Protein AF-A0A950UUW6-F1 (afdb_monomer_lite)

Radius of gyration: 12.8 Å; chains: 1; bounding box: 30×20×34 Å

pLDDT: mean 89.3, std 14.31, range [40.53, 98.44]

Secondary structure (DSSP, 8-state):
--GGGGGS-HHHHHHHHHHHHHHTT-SS-SHHHHHHHHHH-S--HHHHHHHHHHHHHHH--S--

Foldseek 3Di:
DQPLCVVDDPLLVQLVVQLVVLCVPPVDPDPSSVVSSCVRPVDNPVSVVVCVVCVVVSVDDDDD

Structure (mmCIF, N/CA/C/O backbone):
data_AF-A0A950UUW6-F1
#
_entry.id   AF-A0A950UUW6-F1
#
loop_
_atom_site.group_PDB
_atom_site.id
_atom_site.type_symbol
_atom_site.label_atom_id
_atom_site.label_alt_id
_atom_site.label_comp_id
_atom_site.label_asym_id
_atom_site.label_entity_id
_atom_site.label_seq_id
_atom_site.pdbx_PDB_ins_code
_atom_site.Cartn_x
_atom_site.Cartn_y
_atom_site.Cartn_z
_atom_site.occupancy
_atom_site.B_iso_or_equiv
_atom_site.auth_seq_id
_atom_site.auth_comp_id
_atom_site.auth_asym_id
_atom_site.auth_atom_id
_atom_site.pdbx_PDB_model_num
ATOM 1 N N . TYR A 1 1 ? -1.832 9.741 -8.216 1.00 60.25 1 TYR A N 1
ATOM 2 C CA . TYR A 1 1 ? -1.460 8.403 -8.725 1.00 60.25 1 TYR A CA 1
ATOM 3 C C . TYR A 1 1 ? -0.851 8.506 -10.111 1.00 60.25 1 TYR A C 1
ATOM 5 O O . TYR A 1 1 ? -1.286 9.343 -10.892 1.00 60.25 1 TYR A O 1
ATOM 13 N N . CYS A 1 2 ? 0.170 7.696 -10.409 1.00 75.19 2 CYS A N 1
ATOM 14 C CA . CYS A 1 2 ? 0.716 7.564 -11.760 1.00 75.19 2 CYS A CA 1
ATOM 15 C C . CYS A 1 2 ? -0.112 6.529 -12.530 1.00 75.19 2 CYS A C 1
ATOM 17 O O . CYS A 1 2 ? -0.311 5.429 -12.021 1.00 75.19 2 CYS A O 1
ATOM 19 N N . TRP A 1 3 ? -0.560 6.842 -13.748 1.00 80.62 3 TRP A N 1
ATOM 20 C CA . TRP A 1 3 ? -1.340 5.906 -14.572 1.00 80.62 3 TRP A CA 1
ATOM 21 C C . TRP A 1 3 ? -0.600 4.584 -14.843 1.00 80.62 3 TRP A C 1
ATOM 23 O O . TRP A 1 3 ? -1.231 3.550 -15.032 1.00 80.62 3 TRP A O 1
ATOM 33 N N . ARG A 1 4 ? 0.741 4.590 -14.786 1.00 84.44 4 ARG A N 1
ATOM 34 C CA . ARG A 1 4 ? 1.585 3.400 -14.975 1.00 84.44 4 ARG A CA 1
ATOM 35 C C 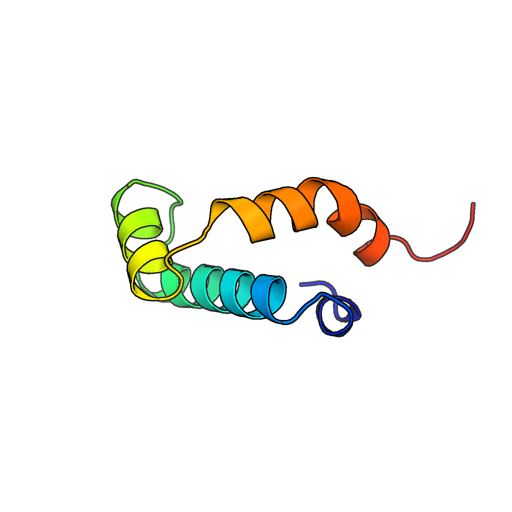. ARG A 1 4 ? 1.481 2.374 -13.854 1.00 84.44 4 ARG A C 1
ATOM 37 O O . ARG A 1 4 ? 2.009 1.283 -14.015 1.00 84.44 4 ARG A O 1
ATOM 44 N N . LEU A 1 5 ? 0.777 2.669 -12.758 1.00 86.62 5 LEU A N 1
ATOM 45 C CA . LEU A 1 5 ? 0.424 1.652 -11.763 1.00 86.62 5 LEU A CA 1
ATOM 46 C C . LEU A 1 5 ? -0.266 0.442 -12.392 1.00 86.62 5 LEU A C 1
ATOM 48 O O . LEU A 1 5 ? -0.048 -0.659 -11.914 1.00 86.62 5 LEU A O 1
ATOM 52 N N . VAL A 1 6 ? -0.989 0.621 -13.504 1.00 86.88 6 VAL A N 1
ATOM 53 C CA . VAL A 1 6 ? -1.580 -0.482 -14.282 1.00 86.88 6 VAL A CA 1
ATOM 54 C C . VAL A 1 6 ? -0.557 -1.536 -14.745 1.00 86.88 6 VAL A C 1
ATOM 56 O O . VAL A 1 6 ? -0.936 -2.654 -15.062 1.00 86.88 6 VAL A O 1
ATOM 59 N N . MET A 1 7 ? 0.737 -1.197 -14.785 1.00 89.88 7 MET A N 1
ATOM 60 C CA . MET A 1 7 ? 1.833 -2.113 -15.132 1.00 89.88 7 MET A CA 1
ATOM 61 C C . MET A 1 7 ? 2.427 -2.834 -13.911 1.00 89.88 7 MET A C 1
ATOM 63 O O . MET A 1 7 ? 3.329 -3.656 -14.066 1.00 89.88 7 MET A O 1
ATOM 67 N N . ALA A 1 8 ? 1.987 -2.505 -12.695 1.00 92.50 8 ALA A N 1
ATOM 68 C CA . ALA A 1 8 ? 2.427 -3.191 -11.490 1.00 92.50 8 ALA A CA 1
ATOM 69 C C . ALA A 1 8 ? 1.762 -4.578 -11.384 1.00 92.50 8 ALA A C 1
ATOM 71 O O . ALA A 1 8 ? 0.656 -4.773 -11.888 1.00 92.50 8 ALA A O 1
ATOM 72 N N . PRO A 1 9 ? 2.403 -5.541 -10.702 1.00 95.00 9 PRO A N 1
ATOM 73 C CA . PRO A 1 9 ? 1.775 -6.814 -10.376 1.00 95.00 9 PRO A CA 1
ATOM 74 C C . PRO A 1 9 ? 0.454 -6.638 -9.615 1.00 95.00 9 PRO A C 1
ATOM 76 O O . PRO A 1 9 ? 0.310 -5.709 -8.820 1.00 95.00 9 PRO A O 1
ATOM 79 N N . GLU A 1 10 ? -0.470 -7.583 -9.781 1.00 95.38 10 GLU A N 1
ATOM 80 C CA . GLU A 1 10 ? -1.807 -7.546 -9.166 1.00 95.38 10 GLU A CA 1
ATOM 81 C C . GLU A 1 10 ? -1.760 -7.363 -7.640 1.00 95.38 10 GLU A C 1
ATOM 83 O O . GLU A 1 10 ? -2.405 -6.466 -7.108 1.00 95.38 10 GLU A O 1
ATOM 88 N N . PHE A 1 11 ? -0.871 -8.080 -6.941 1.00 95.88 11 PHE A N 1
ATOM 89 C CA . PHE A 1 11 ? -0.719 -7.949 -5.484 1.00 95.88 11 PHE A CA 1
ATOM 90 C C . PHE A 1 11 ? -0.313 -6.533 -5.025 1.00 95.88 11 PHE A C 1
ATOM 92 O O . PHE A 1 11 ? -0.544 -6.146 -3.878 1.00 95.88 11 PHE A O 1
ATOM 99 N N . VAL A 1 12 ? 0.324 -5.750 -5.902 1.00 96.12 12 VAL A N 1
ATOM 100 C CA . VAL A 1 12 ? 0.667 -4.347 -5.643 1.00 96.12 12 VAL A CA 1
ATOM 101 C C . VAL A 1 12 ? -0.554 -3.461 -5.841 1.00 96.12 12 VAL A C 1
ATOM 103 O O . VAL A 1 12 ? -0.779 -2.554 -5.039 1.00 96.12 12 VAL A O 1
ATOM 106 N N . LEU A 1 13 ? -1.344 -3.729 -6.882 1.00 95.25 13 LEU A N 1
ATOM 107 C CA . LEU A 1 13 ? -2.593 -3.022 -7.155 1.00 95.25 13 LEU A CA 1
ATOM 108 C C . LEU A 1 13 ? -3.594 -3.214 -6.015 1.00 95.25 13 LEU A C 1
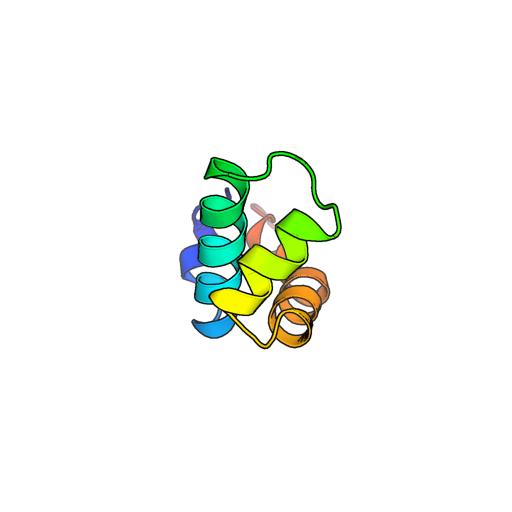ATOM 110 O O . LEU A 1 13 ? -4.103 -2.217 -5.505 1.00 95.25 13 LEU A O 1
ATOM 114 N N . ASP A 1 14 ? -3.792 -4.449 -5.550 1.00 96.81 14 ASP A N 1
ATOM 115 C CA . ASP A 1 14 ? -4.676 -4.764 -4.420 1.00 96.81 14 ASP A CA 1
ATOM 116 C C . ASP A 1 14 ? -4.291 -3.975 -3.170 1.00 96.81 14 ASP A C 1
ATOM 118 O O . ASP A 1 14 ? -5.134 -3.371 -2.503 1.00 96.81 14 ASP A O 1
ATOM 122 N N . TYR A 1 15 ? -2.990 -3.923 -2.872 1.00 97.44 15 TYR A N 1
ATOM 123 C CA . TYR A 1 15 ? -2.471 -3.158 -1.747 1.00 97.44 15 TYR A CA 1
ATOM 124 C C . TYR A 1 15 ? -2.719 -1.654 -1.895 1.00 97.44 15 TYR A C 1
ATOM 126 O O . TYR A 1 15 ? -3.130 -1.014 -0.927 1.00 97.44 15 TYR A O 1
ATOM 134 N N . VAL A 1 16 ? -2.479 -1.077 -3.077 1.00 95.69 16 VAL A N 1
ATOM 135 C CA . VAL A 1 16 ? -2.713 0.356 -3.320 1.00 95.69 16 VAL A CA 1
ATOM 136 C C . VAL A 1 16 ? -4.202 0.676 -3.212 1.00 95.69 16 VAL A C 1
ATOM 138 O O . VAL A 1 16 ? -4.564 1.618 -2.517 1.00 95.69 16 VAL A O 1
ATOM 141 N N . VAL A 1 17 ? -5.083 -0.132 -3.807 1.00 96.00 17 VAL A N 1
ATOM 142 C CA . VAL A 1 17 ? -6.539 0.049 -3.683 1.00 96.00 17 VAL A CA 1
ATOM 143 C C . VAL A 1 17 ? -6.973 -0.039 -2.220 1.00 96.00 17 VAL A C 1
ATOM 145 O O . VAL A 1 17 ? -7.691 0.840 -1.745 1.00 96.00 17 VAL A O 1
ATOM 148 N N . ALA A 1 18 ? -6.501 -1.039 -1.471 1.00 97.75 18 ALA A N 1
ATOM 149 C CA . ALA A 1 18 ? -6.788 -1.157 -0.042 1.00 97.75 18 ALA A CA 1
ATOM 150 C C . ALA A 1 18 ? -6.284 0.053 0.763 1.00 97.75 18 ALA A C 1
ATOM 152 O O . ALA A 1 18 ? -6.960 0.489 1.696 1.00 97.75 18 ALA A O 1
ATOM 153 N N . HIS A 1 19 ? -5.124 0.610 0.401 1.00 97.00 19 HIS A N 1
ATOM 154 C CA . HIS A 1 19 ? -4.565 1.821 1.001 1.00 97.00 19 HIS A CA 1
ATOM 155 C C . HIS A 1 19 ? -5.476 3.037 0.783 1.00 97.00 19 HIS A C 1
ATOM 157 O O . HIS A 1 19 ? -5.839 3.714 1.744 1.00 97.00 19 HIS A O 1
ATOM 163 N N . GLU A 1 20 ? -5.910 3.270 -0.456 1.00 95.88 20 GLU A N 1
ATOM 164 C CA . GLU A 1 20 ? -6.772 4.409 -0.793 1.00 95.88 20 GLU A CA 1
ATOM 165 C C . GLU A 1 20 ? -8.173 4.284 -0.208 1.00 95.88 20 GLU A C 1
ATOM 167 O O . GLU A 1 20 ? -8.727 5.249 0.317 1.00 95.88 20 GLU A O 1
ATOM 172 N N . VAL A 1 21 ? -8.747 3.082 -0.233 1.00 97.44 21 VAL A N 1
ATOM 173 C CA . VAL A 1 21 ? -10.054 2.830 0.382 1.00 97.44 21 VAL A CA 1
ATOM 174 C C . VAL A 1 21 ? -9.977 3.000 1.900 1.00 97.44 21 VAL A C 1
ATOM 176 O O . VAL A 1 21 ? -10.919 3.514 2.505 1.00 97.44 21 VAL A O 1
ATOM 179 N N . ALA A 1 22 ? -8.859 2.636 2.537 1.00 98.19 22 ALA A N 1
ATOM 180 C CA . ALA A 1 22 ? -8.674 2.867 3.967 1.00 98.19 22 ALA A CA 1
ATOM 181 C C . ALA A 1 22 ? -8.651 4.363 4.324 1.00 98.19 22 ALA A C 1
ATOM 183 O O . ALA A 1 22 ? -9.176 4.741 5.378 1.00 98.19 22 ALA A O 1
ATOM 184 N N . HIS A 1 23 ? -8.139 5.219 3.434 1.00 97.81 23 HIS A N 1
ATOM 185 C CA . HIS A 1 23 ? -8.164 6.670 3.628 1.00 97.81 23 HIS A CA 1
ATOM 186 C C . HIS A 1 23 ? -9.573 7.258 3.711 1.00 97.81 23 HIS A C 1
ATOM 188 O O . HIS A 1 23 ? -9.763 8.245 4.413 1.00 97.81 23 HIS A O 1
ATOM 194 N N . LEU A 1 24 ? -10.588 6.609 3.132 1.00 97.69 24 LEU A N 1
ATOM 195 C CA . LEU A 1 24 ? -11.983 7.048 3.271 1.00 97.69 24 LEU A CA 1
ATOM 196 C C . LEU A 1 24 ? -12.491 7.022 4.725 1.00 97.69 24 LEU A C 1
ATOM 198 O O . LEU A 1 24 ? -13.481 7.681 5.036 1.00 97.69 24 LEU A O 1
ATOM 202 N N . ARG A 1 25 ? -11.851 6.249 5.615 1.00 98.00 25 ARG A N 1
ATOM 203 C CA . ARG A 1 25 ? -12.218 6.154 7.042 1.00 98.00 25 ARG A CA 1
ATOM 204 C C . ARG A 1 25 ? -11.141 6.673 7.987 1.00 98.00 25 ARG A C 1
ATOM 206 O O . ARG A 1 25 ? -11.468 7.138 9.074 1.00 98.00 25 ARG A O 1
ATOM 213 N N . GLU A 1 26 ? -9.873 6.560 7.608 1.00 98.00 26 GLU A N 1
ATOM 214 C CA . GLU A 1 26 ? -8.730 6.926 8.441 1.00 98.00 26 GLU A CA 1
ATOM 215 C C . GLU A 1 26 ? -7.748 7.767 7.615 1.00 98.00 26 GLU A C 1
ATOM 217 O O . GLU A 1 26 ? -6.947 7.248 6.840 1.00 98.00 26 GLU A O 1
ATOM 222 N N . MET A 1 27 ? -7.783 9.089 7.782 1.00 95.44 27 MET A N 1
ATOM 223 C CA . MET A 1 27 ? -6.952 9.998 6.976 1.00 95.44 27 MET A CA 1
ATOM 224 C C . MET A 1 27 ? -5.452 9.933 7.308 1.00 95.44 27 MET A C 1
ATOM 226 O O . MET A 1 27 ? -4.630 10.349 6.500 1.00 95.44 27 MET A O 1
ATOM 230 N N . ASN A 1 28 ? -5.085 9.401 8.479 1.00 96.00 28 ASN A N 1
ATOM 231 C CA . ASN A 1 28 ? -3.698 9.304 8.941 1.00 96.00 28 ASN A CA 1
ATOM 232 C C . ASN A 1 28 ? -3.236 7.842 8.988 1.00 96.00 28 ASN A C 1
ATOM 234 O O . ASN A 1 28 ? -3.98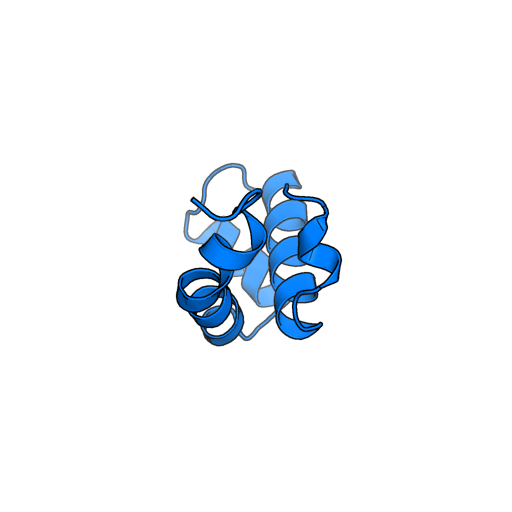4 6.983 9.449 1.00 96.00 28 ASN A O 1
ATOM 238 N N . HIS A 1 29 ? -1.971 7.562 8.654 1.00 97.25 29 HIS A N 1
ATOM 239 C CA . HIS A 1 29 ? -1.359 6.216 8.660 1.00 97.25 29 HIS A CA 1
ATOM 240 C C . HIS A 1 29 ? -1.059 5.640 10.061 1.00 97.25 29 HIS A C 1
ATOM 242 O O . HIS A 1 29 ? -0.032 4.994 10.278 1.00 97.25 29 HIS A O 1
ATOM 248 N N . GLY A 1 30 ? -1.937 5.880 11.037 1.00 97.81 30 GLY A N 1
ATOM 249 C CA . GLY A 1 30 ? -1.821 5.359 12.400 1.00 97.81 30 GLY A CA 1
ATOM 250 C C . GLY A 1 30 ? -2.249 3.887 12.539 1.00 97.81 30 GLY A C 1
ATOM 251 O O . GLY A 1 30 ? -2.605 3.226 11.560 1.00 97.81 30 GLY A O 1
ATOM 252 N N . PRO A 1 31 ? -2.277 3.339 13.769 1.00 98.25 31 PRO A N 1
ATOM 253 C CA . PRO A 1 31 ? -2.615 1.931 14.003 1.00 98.25 31 PRO A CA 1
ATOM 254 C C . PRO A 1 31 ? -3.988 1.508 13.458 1.00 98.25 31 PRO A C 1
ATOM 256 O O . PRO A 1 31 ? -4.125 0.398 12.941 1.00 98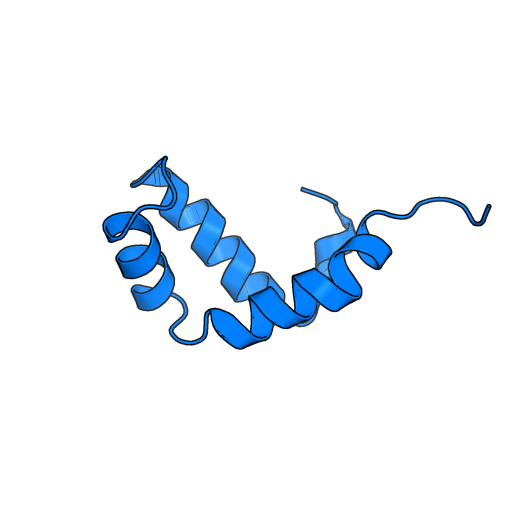.25 31 PRO A O 1
ATOM 259 N N . ARG A 1 32 ? -4.995 2.392 13.536 1.00 98.12 32 ARG A N 1
ATOM 260 C CA . ARG A 1 32 ? -6.351 2.144 13.013 1.00 98.12 32 ARG A CA 1
ATOM 261 C C . ARG A 1 32 ? -6.370 2.009 11.492 1.00 98.12 32 ARG A C 1
ATOM 263 O O . ARG A 1 32 ? -6.947 1.051 10.986 1.00 98.12 32 ARG A O 1
ATOM 270 N N . PHE A 1 33 ? -5.664 2.893 10.790 1.00 98.44 33 PHE A N 1
ATOM 271 C CA . PHE A 1 33 ? -5.478 2.805 9.345 1.00 98.44 33 PHE A CA 1
ATOM 272 C C . PHE A 1 33 ? -4.850 1.469 8.951 1.00 98.44 33 PHE A C 1
ATOM 274 O O . PHE A 1 33 ? -5.407 0.726 8.149 1.00 98.44 33 PHE A O 1
ATOM 281 N N . TRP A 1 34 ? -3.739 1.091 9.586 1.00 97.88 34 TRP A N 1
ATOM 282 C CA . TRP A 1 34 ? -3.062 -0.162 9.252 1.00 97.88 34 TRP A CA 1
ATOM 283 C C . TRP A 1 34 ? -3.865 -1.409 9.623 1.00 97.88 34 TRP A C 1
ATOM 285 O O . TRP A 1 34 ? -3.712 -2.443 8.974 1.00 97.88 34 TRP A O 1
ATOM 295 N N . LYS A 1 35 ? -4.724 -1.331 10.646 1.00 98.06 35 LYS A N 1
ATOM 296 C CA . LYS A 1 35 ? -5.700 -2.385 10.943 1.00 98.06 35 LYS A CA 1
ATOM 297 C C . LYS A 1 35 ? -6.718 -2.520 9.807 1.00 98.06 35 LYS A C 1
ATOM 299 O O . LYS A 1 35 ? -7.003 -3.644 9.409 1.00 98.06 35 LYS A O 1
ATOM 304 N N . LEU A 1 36 ? -7.219 -1.404 9.275 1.00 98.12 36 LEU A N 1
ATOM 305 C CA . LEU A 1 36 ? -8.160 -1.400 8.154 1.00 98.12 36 LEU A CA 1
ATOM 306 C C . LEU A 1 36 ? -7.514 -1.942 6.874 1.00 98.12 36 LEU A C 1
ATOM 308 O O . LEU A 1 36 ? -8.062 -2.862 6.275 1.00 98.12 36 LEU A O 1
ATOM 312 N N . VAL A 1 37 ? -6.314 -1.477 6.514 1.00 98.25 37 VAL A N 1
ATOM 313 C CA . VAL A 1 37 ? -5.579 -2.005 5.350 1.00 98.25 37 VAL A CA 1
ATOM 314 C C . VAL A 1 37 ? -5.374 -3.519 5.472 1.00 98.25 37 VAL A C 1
ATOM 316 O O . VAL A 1 37 ? -5.731 -4.252 4.555 1.00 98.25 37 VAL A O 1
ATOM 319 N N . ARG A 1 38 ? -4.898 -4.014 6.628 1.00 98.12 38 ARG A N 1
ATOM 320 C CA . ARG A 1 38 ? -4.680 -5.457 6.857 1.00 98.12 38 ARG A CA 1
ATOM 321 C C . ARG A 1 38 ? -5.954 -6.300 6.866 1.00 98.12 38 ARG A C 1
ATOM 323 O O . ARG A 1 38 ? -5.864 -7.509 6.684 1.00 98.12 38 ARG A O 1
ATOM 330 N N . SER A 1 39 ? -7.117 -5.690 7.093 1.00 97.69 39 SER A N 1
ATOM 331 C CA . SER A 1 39 ? -8.400 -6.395 6.996 1.00 97.69 39 SER A CA 1
ATOM 332 C C . SER A 1 39 ? -8.838 -6.651 5.551 1.00 97.69 39 SER A C 1
ATOM 334 O O . SER A 1 39 ? -9.637 -7.551 5.324 1.00 97.69 39 SER A O 1
ATOM 336 N N . ILE A 1 40 ? -8.306 -5.883 4.592 1.00 97.31 40 ILE A N 1
ATOM 337 C CA . ILE A 1 40 ? -8.589 -6.019 3.156 1.00 97.31 40 ILE A CA 1
ATOM 338 C C . ILE A 1 40 ? -7.469 -6.824 2.486 1.00 97.31 40 ILE A C 1
ATOM 340 O O . ILE A 1 40 ? -7.737 -7.778 1.766 1.00 97.31 40 ILE A O 1
ATOM 344 N N . VAL A 1 41 ? -6.211 -6.467 2.765 1.00 97.62 41 VAL A N 1
ATOM 345 C CA . VAL A 1 41 ? -5.011 -7.123 2.229 1.00 97.62 41 VAL A CA 1
ATOM 346 C C . VAL A 1 41 ? -4.080 -7.489 3.391 1.00 97.62 41 VAL A C 1
ATOM 348 O O . VAL A 1 41 ? -3.398 -6.609 3.926 1.00 97.62 41 VAL A O 1
ATOM 351 N N . PRO A 1 42 ? -4.031 -8.770 3.812 1.00 96.38 42 PRO A N 1
ATOM 352 C CA . PRO A 1 42 ? -3.231 -9.192 4.963 1.00 96.38 42 PRO A CA 1
ATOM 353 C C . PRO A 1 42 ? -1.720 -8.976 4.790 1.00 96.38 42 PRO A C 1
ATOM 355 O O . PRO A 1 42 ? -1.048 -8.550 5.736 1.00 96.38 42 PRO A O 1
ATOM 358 N N . ASP A 1 43 ? -1.178 -9.228 3.591 1.00 96.81 43 ASP A N 1
ATOM 359 C CA . ASP A 1 43 ? 0.236 -8.980 3.289 1.00 96.81 43 ASP A CA 1
ATOM 360 C C . ASP A 1 43 ? 0.462 -7.558 2.773 1.00 96.81 43 ASP A C 1
ATOM 362 O O . ASP A 1 43 ? 0.365 -7.256 1.588 1.00 96.81 43 ASP A O 1
ATOM 366 N N . VAL A 1 44 ? 0.836 -6.679 3.694 1.00 96.50 44 VAL A N 1
ATOM 367 C CA . VAL A 1 44 ? 1.221 -5.300 3.377 1.00 96.50 44 VAL A CA 1
ATOM 368 C C . VAL A 1 44 ? 2.713 -5.146 3.091 1.00 96.50 44 VAL A C 1
ATOM 370 O O . VAL A 1 44 ? 3.141 -4.095 2.619 1.00 96.50 44 VAL A O 1
ATOM 373 N N . ARG A 1 45 ? 3.546 -6.134 3.433 1.00 96.69 45 ARG A N 1
ATOM 374 C CA . ARG A 1 45 ? 5.007 -5.974 3.407 1.00 96.69 45 ARG A CA 1
ATOM 375 C C . ARG A 1 45 ? 5.549 -6.193 2.005 1.00 96.69 45 ARG A C 1
ATOM 377 O O . ARG A 1 45 ? 6.322 -5.367 1.525 1.00 96.69 45 ARG A O 1
ATOM 384 N N . THR A 1 46 ? 5.133 -7.269 1.351 1.00 97.00 46 THR A N 1
ATOM 385 C CA . THR A 1 46 ? 5.572 -7.615 -0.008 1.00 97.00 46 THR A CA 1
ATOM 386 C C . THR A 1 46 ? 5.265 -6.510 -1.029 1.00 97.00 46 THR A C 1
ATOM 388 O O . THR A 1 46 ? 6.205 -6.049 -1.683 1.00 97.00 46 THR A O 1
ATOM 391 N N . PRO A 1 47 ? 4.026 -5.984 -1.136 1.00 96.12 47 PRO A N 1
ATOM 392 C CA . PRO A 1 47 ? 3.721 -4.892 -2.066 1.00 96.12 47 PRO A CA 1
ATOM 393 C C . PRO A 1 47 ? 4.434 -3.583 -1.723 1.00 96.12 47 PRO A C 1
ATOM 395 O O . PRO A 1 47 ? 4.907 -2.895 -2.627 1.00 96.12 47 PRO A O 1
ATOM 398 N N . ARG A 1 48 ? 4.600 -3.248 -0.434 1.00 94.75 48 ARG A N 1
ATOM 399 C CA . ARG A 1 48 ? 5.379 -2.063 -0.027 1.00 94.75 48 ARG A CA 1
ATOM 400 C C . ARG A 1 48 ? 6.843 -2.169 -0.431 1.00 94.75 48 ARG A C 1
ATOM 402 O O . ARG A 1 48 ? 7.392 -1.197 -0.941 1.00 94.75 48 ARG A O 1
ATOM 409 N N . ASN A 1 49 ? 7.462 -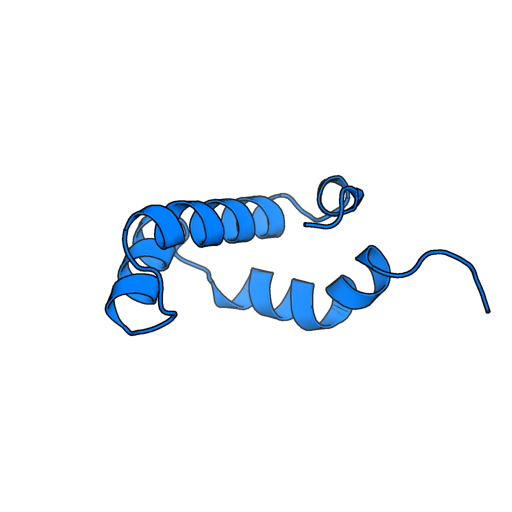3.333 -0.241 1.00 96.31 49 ASN A N 1
ATOM 410 C CA . ASN A 1 49 ? 8.839 -3.566 -0.670 1.00 96.31 49 ASN A CA 1
ATOM 411 C C . ASN A 1 49 ? 8.960 -3.483 -2.194 1.00 96.31 49 ASN A C 1
ATOM 413 O O . ASN A 1 49 ? 9.865 -2.823 -2.699 1.00 96.31 49 ASN A O 1
ATOM 417 N N . TRP A 1 50 ? 8.014 -4.074 -2.931 1.00 95.19 50 TRP A N 1
ATOM 418 C CA . TRP A 1 50 ? 8.001 -3.976 -4.387 1.00 95.19 50 TRP A CA 1
ATOM 419 C C . TRP A 1 50 ? 7.902 -2.520 -4.856 1.00 95.19 50 TRP A C 1
ATOM 421 O O . TRP A 1 50 ? 8.690 -2.112 -5.707 1.00 95.19 50 TRP A O 1
ATOM 431 N N . LEU A 1 51 ? 7.003 -1.721 -4.266 1.00 92.75 51 LEU A N 1
ATOM 432 C CA . LEU A 1 51 ? 6.859 -0.291 -4.566 1.00 92.75 51 LEU A CA 1
ATOM 433 C C . LEU A 1 51 ? 8.104 0.515 -4.190 1.00 92.75 51 LEU A C 1
ATOM 435 O O . LEU A 1 51 ? 8.465 1.437 -4.911 1.00 92.75 51 LEU A O 1
ATOM 439 N N . HIS A 1 52 ? 8.785 0.170 -3.100 1.00 91.12 52 HIS A N 1
ATOM 440 C CA . HIS A 1 52 ? 10.038 0.824 -2.730 1.00 91.12 52 HIS A CA 1
ATOM 441 C C . HIS A 1 52 ? 11.138 0.578 -3.775 1.00 91.12 52 HIS A C 1
ATOM 443 O O . HIS A 1 52 ? 11.834 1.511 -4.169 1.00 91.12 52 HIS A O 1
ATOM 449 N N . THR A 1 53 ? 11.260 -0.657 -4.269 1.00 91.94 53 THR A N 1
ATOM 450 C CA . THR A 1 53 ? 12.276 -1.035 -5.263 1.00 91.94 53 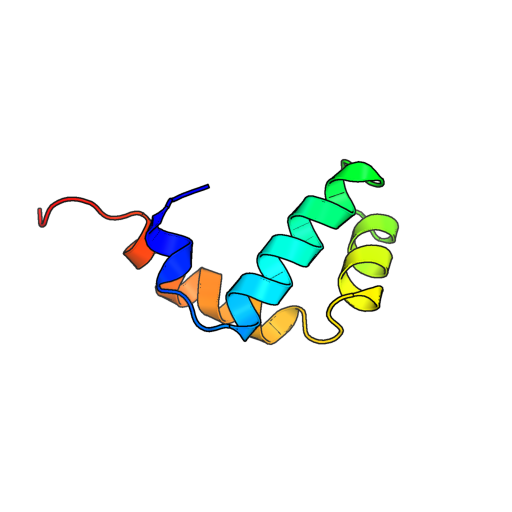THR A CA 1
ATOM 451 C C . THR A 1 53 ? 11.932 -0.562 -6.681 1.00 91.94 53 THR A C 1
ATOM 453 O O . THR A 1 53 ? 12.811 -0.093 -7.399 1.00 91.94 53 THR A O 1
ATOM 456 N N . HIS A 1 54 ? 10.665 -0.656 -7.095 1.00 89.69 54 HIS A N 1
ATOM 457 C CA . HIS A 1 54 ? 10.245 -0.468 -8.492 1.00 89.69 54 HIS A CA 1
ATOM 458 C C . HIS A 1 54 ? 9.390 0.784 -8.717 1.00 89.69 54 HIS A C 1
ATOM 460 O O . HIS A 1 54 ? 9.225 1.210 -9.858 1.00 89.69 54 HIS A O 1
ATOM 466 N N . GLY A 1 55 ? 8.860 1.416 -7.666 1.00 81.88 55 GLY A N 1
ATOM 467 C CA . GLY A 1 55 ? 7.937 2.552 -7.785 1.00 81.88 55 GLY A CA 1
ATOM 468 C C . GLY A 1 55 ? 8.544 3.742 -8.526 1.00 81.88 55 GLY A C 1
ATOM 469 O O . GLY A 1 55 ? 7.878 4.366 -9.348 1.00 81.88 55 GLY A O 1
ATOM 470 N N . ASN A 1 56 ? 9.843 3.992 -8.347 1.00 80.81 56 ASN A N 1
ATOM 471 C CA . ASN A 1 56 ? 10.557 5.024 -9.102 1.00 80.81 56 ASN A CA 1
ATOM 472 C C . ASN A 1 56 ? 10.547 4.763 -10.618 1.00 80.81 56 ASN A C 1
ATOM 474 O O . ASN A 1 56 ? 10.455 5.711 -11.393 1.00 80.81 56 ASN A O 1
ATOM 478 N N . LEU A 1 57 ? 10.574 3.499 -11.058 1.00 75.31 57 LEU A N 1
ATOM 479 C CA . LEU A 1 57 ? 10.476 3.144 -12.480 1.00 75.31 57 LEU A CA 1
ATOM 480 C C . LEU A 1 57 ? 9.099 3.490 -13.057 1.00 75.31 57 LEU A C 1
ATOM 482 O O . LEU A 1 57 ? 9.005 3.864 -14.222 1.00 75.31 57 LEU A O 1
ATOM 486 N N . LEU A 1 58 ? 8.045 3.444 -12.237 1.00 72.06 58 LEU A N 1
ATOM 487 C CA . LEU A 1 58 ? 6.697 3.847 -12.645 1.00 72.06 58 LEU A CA 1
ATOM 488 C C . LEU A 1 58 ? 6.578 5.376 -12.798 1.00 72.06 58 LEU A C 1
ATOM 490 O O . LEU A 1 58 ? 5.826 5.861 -13.647 1.00 72.06 58 LEU A O 1
ATOM 494 N N . HIS A 1 59 ? 7.345 6.149 -12.022 1.00 66.31 59 HIS A N 1
ATOM 495 C CA . HIS A 1 59 ? 7.341 7.615 -12.076 1.00 66.31 59 HIS A CA 1
ATOM 496 C C . HIS A 1 59 ? 8.206 8.209 -13.195 1.00 66.31 59 HIS A C 1
ATOM 498 O O . HIS A 1 59 ? 7.923 9.323 -13.641 1.00 66.31 59 HIS A O 1
ATOM 504 N N . ARG A 1 60 ? 9.231 7.496 -13.683 1.00 59.81 60 ARG A N 1
ATOM 505 C CA . ARG A 1 60 ? 10.131 8.030 -14.717 1.00 59.81 60 ARG A CA 1
ATOM 506 C C . ARG A 1 60 ? 9.418 8.167 -16.066 1.00 59.81 60 ARG A C 1
ATOM 508 O O . ARG A 1 60 ? 8.864 7.214 -16.606 1.00 59.81 60 ARG A O 1
ATOM 515 N N . TYR A 1 61 ? 9.470 9.372 -16.627 1.00 47.31 61 TYR A N 1
ATOM 516 C CA . TYR A 1 61 ? 9.237 9.632 -18.044 1.00 47.31 61 TYR A CA 1
ATOM 517 C C . TYR A 1 61 ? 10.487 10.298 -18.616 1.00 47.31 61 TYR A C 1
ATOM 519 O O . TYR A 1 61 ? 10.965 11.275 -18.048 1.00 47.31 61 TYR A O 1
ATOM 527 N N . GLY A 1 62 ? 10.998 9.760 -19.726 1.00 52.06 62 GLY A N 1
ATOM 528 C CA . GLY A 1 62 ? 12.205 10.245 -20.392 1.00 52.06 62 GLY A CA 1
ATOM 529 C C . GLY A 1 62 ? 13.488 9.631 -19.829 1.00 52.06 62 GLY A C 1
ATOM 530 O O . GLY A 1 62 ? 13.813 9.783 -18.654 1.00 52.06 62 GLY A O 1
ATOM 531 N N . ALA A 1 63 ? 14.234 8.938 -20.691 1.00 46.06 63 ALA A N 1
ATOM 532 C CA . ALA A 1 63 ? 15.647 8.706 -20.453 1.00 46.06 63 ALA A CA 1
ATOM 533 C C . ALA A 1 63 ? 16.360 10.060 -20.539 1.00 46.06 63 ALA A C 1
ATOM 535 O O . ALA A 1 63 ? 16.450 10.644 -21.619 1.00 46.06 63 ALA A O 1
ATOM 536 N N . ARG A 1 64 ? 16.823 10.554 -19.397 1.00 40.53 64 ARG A N 1
ATOM 537 C CA . ARG A 1 64 ? 18.065 11.309 -19.250 1.00 40.53 64 ARG A CA 1
ATOM 538 C C . ARG A 1 64 ? 18.565 11.131 -17.824 1.00 40.53 64 ARG A C 1
ATOM 540 O O . ARG A 1 64 ? 17.713 10.938 -16.922 1.00 40.53 64 ARG A O 1
#

Sequence (64 aa):
YCWRLVMAPEFVLDYVVAHEVAHLREMNHGPRFWKLVRSIVPDVRTPRNWLHTHGNLLHRYGAR